Protein AF-A0A385SV59-F1 (afdb_monomer_lite)

Structure (mmCIF, N/CA/C/O backbone):
data_AF-A0A385SV59-F1
#
_entry.id   AF-A0A385SV59-F1
#
loop_
_atom_site.group_PDB
_atom_site.id
_atom_site.type_symbol
_atom_site.label_atom_id
_atom_site.label_alt_id
_atom_site.label_comp_id
_atom_site.label_asym_id
_atom_site.label_entity_id
_atom_site.label_seq_id
_atom_site.pdbx_PDB_ins_code
_atom_site.Cartn_x
_atom_site.Cartn_y
_atom_site.Cartn_z
_atom_site.occupancy
_atom_site.B_iso_or_equiv
_atom_site.auth_seq_id
_atom_site.auth_comp_id
_atom_site.auth_asym_id
_atom_site.auth_atom_id
_atom_site.pdbx_PDB_model_num
ATOM 1 N N . MET A 1 1 ? -13.234 -1.506 38.175 1.00 56.94 1 MET A N 1
ATOM 2 C CA . MET A 1 1 ? -12.061 -0.781 37.626 1.00 56.94 1 MET A CA 1
ATOM 3 C C . MET A 1 1 ? -11.343 -1.554 36.519 1.00 56.94 1 MET A C 1
ATOM 5 O O . MET A 1 1 ? -11.109 -0.961 35.477 1.00 56.94 1 MET A O 1
ATOM 9 N N . ARG A 1 2 ? -11.088 -2.864 36.674 1.00 65.81 2 ARG A N 1
ATOM 10 C CA . ARG A 1 2 ? -10.388 -3.712 35.682 1.00 65.81 2 ARG A CA 1
ATOM 11 C C . ARG A 1 2 ? -10.921 -3.612 34.239 1.00 65.81 2 ARG A C 1
ATOM 13 O O . ARG A 1 2 ? -10.137 -3.424 33.320 1.00 65.81 2 ARG A O 1
ATOM 20 N N . ASN A 1 3 ? -12.244 -3.621 34.044 1.00 66.06 3 ASN A N 1
ATOM 21 C CA . ASN A 1 3 ? -12.839 -3.542 32.700 1.00 66.06 3 ASN A CA 1
ATOM 22 C C . ASN A 1 3 ? -12.556 -2.206 31.988 1.00 66.06 3 ASN A C 1
ATOM 24 O O . ASN A 1 3 ? -12.324 -2.207 30.788 1.00 66.06 3 ASN A O 1
ATOM 28 N N . LYS A 1 4 ? -12.508 -1.076 32.711 1.00 71.75 4 LYS A N 1
ATOM 29 C CA . LYS A 1 4 ? -12.240 0.246 32.111 1.00 71.75 4 LYS A CA 1
ATOM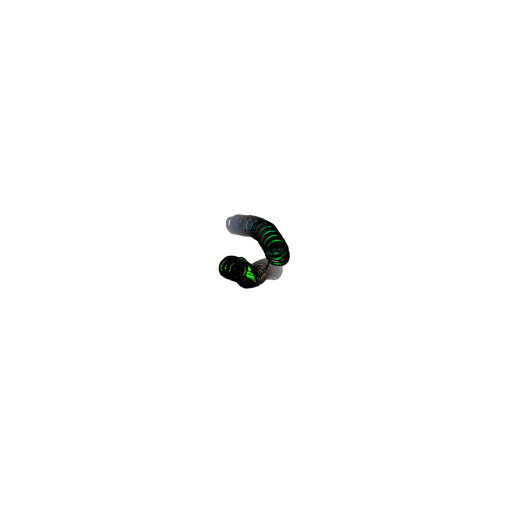 30 C C . LYS A 1 4 ? -10.810 0.352 31.561 1.00 71.75 4 LYS A C 1
ATOM 32 O O . LYS A 1 4 ? -10.609 0.961 30.519 1.00 71.75 4 LYS A O 1
ATOM 37 N N . ILE A 1 5 ? -9.847 -0.279 32.236 1.00 77.44 5 ILE A N 1
ATOM 38 C CA . ILE A 1 5 ? -8.442 -0.336 31.799 1.00 77.44 5 ILE A CA 1
ATOM 39 C C . ILE A 1 5 ? -8.318 -1.171 30.519 1.00 77.44 5 ILE A C 1
ATOM 41 O O . ILE A 1 5 ? -7.673 -0.741 29.571 1.00 77.44 5 ILE A O 1
ATOM 45 N N . ILE A 1 6 ? -9.000 -2.321 30.461 1.00 75.75 6 ILE A N 1
ATOM 46 C CA . ILE A 1 6 ? -9.011 -3.192 29.276 1.00 75.75 6 ILE A CA 1
ATOM 47 C C . ILE A 1 6 ? -9.577 -2.450 28.055 1.00 75.75 6 ILE A C 1
ATOM 49 O O . ILE A 1 6 ? -8.959 -2.472 26.995 1.00 75.75 6 ILE A O 1
ATOM 53 N N . PHE A 1 7 ? -10.694 -1.728 28.207 1.00 74.69 7 PHE A N 1
ATOM 54 C CA . PHE A 1 7 ? -11.243 -0.910 27.118 1.00 74.69 7 PHE A CA 1
ATOM 55 C C . PHE A 1 7 ? -10.273 0.187 26.658 1.00 74.69 7 PHE A C 1
ATOM 57 O O . PHE A 1 7 ? -10.107 0.380 25.457 1.00 74.69 7 PHE A O 1
ATOM 64 N N . GLY A 1 8 ? -9.599 0.870 27.589 1.00 74.88 8 GLY A N 1
ATOM 65 C CA . GLY A 1 8 ? -8.593 1.881 27.248 1.00 74.88 8 GLY A CA 1
ATOM 66 C C . GLY A 1 8 ? -7.432 1.314 26.426 1.00 74.88 8 GLY A C 1
ATOM 67 O O . GLY A 1 8 ? -7.044 1.909 25.424 1.00 74.88 8 GLY A O 1
ATOM 68 N N . ILE A 1 9 ? -6.928 0.131 26.795 1.00 81.19 9 ILE A N 1
ATOM 69 C CA . ILE A 1 9 ? -5.853 -0.554 26.059 1.00 81.19 9 ILE A CA 1
ATOM 70 C C . ILE A 1 9 ? -6.304 -0.927 24.642 1.00 81.19 9 ILE A C 1
ATOM 72 O O . ILE A 1 9 ? -5.563 -0.688 23.693 1.00 81.19 9 ILE A O 1
ATOM 76 N N . ILE A 1 10 ? -7.521 -1.458 24.480 1.00 78.81 10 ILE A N 1
ATOM 77 C CA . ILE A 1 10 ? -8.067 -1.827 23.162 1.00 78.81 10 ILE A CA 1
ATOM 78 C C . ILE A 1 10 ? -8.170 -0.600 22.250 1.00 78.81 10 ILE A C 1
ATOM 80 O O . ILE A 1 10 ? -7.778 -0.668 21.086 1.00 78.81 10 ILE A O 1
ATOM 84 N N . ILE A 1 11 ? -8.647 0.534 22.771 1.00 79.06 11 ILE A N 1
ATOM 85 C CA . ILE A 1 11 ? -8.759 1.779 21.999 1.00 79.06 11 ILE A CA 1
ATOM 86 C C . ILE A 1 11 ? -7.376 2.261 21.547 1.00 79.06 11 ILE A C 1
ATOM 88 O O . ILE A 1 11 ? -7.185 2.544 20.366 1.00 79.06 11 ILE A O 1
ATOM 92 N N . ILE A 1 12 ? -6.398 2.309 22.457 1.00 82.44 12 ILE A N 1
ATOM 93 C CA . ILE A 1 12 ? -5.035 2.757 22.133 1.00 82.44 12 ILE A CA 1
ATOM 94 C C . ILE A 1 12 ? -4.384 1.820 21.109 1.00 82.44 12 ILE A C 1
ATOM 96 O O . ILE A 1 12 ? -3.809 2.295 20.133 1.00 82.44 12 ILE A O 1
ATOM 100 N N . ALA A 1 13 ? -4.506 0.503 21.287 1.00 78.62 13 ALA A N 1
ATOM 101 C CA . ALA A 1 13 ? -3.983 -0.479 20.340 1.00 78.62 13 ALA A CA 1
ATOM 102 C C . ALA A 1 13 ? -4.611 -0.320 18.946 1.00 78.62 13 ALA A C 1
ATOM 104 O O . ALA A 1 13 ? -3.906 -0.383 17.941 1.00 78.62 13 ALA A O 1
ATOM 105 N N . THR A 1 14 ? -5.917 -0.044 18.887 1.00 78.81 14 THR A N 1
ATOM 106 C CA . THR A 1 14 ? -6.641 0.185 17.629 1.00 78.81 14 THR A CA 1
ATOM 107 C C . THR A 1 14 ? -6.166 1.459 16.930 1.00 78.81 14 THR A C 1
ATOM 109 O O . THR A 1 14 ? -5.905 1.433 15.731 1.00 78.81 14 THR A O 1
ATOM 112 N N . LEU A 1 15 ? -5.982 2.557 17.673 1.00 81.31 15 LEU A N 1
ATOM 113 C CA . LEU A 1 15 ? -5.444 3.811 17.134 1.00 81.31 15 LEU A CA 1
ATOM 114 C C . LEU A 1 15 ? -4.009 3.645 16.621 1.00 81.31 15 LEU A C 1
ATOM 116 O O . LEU A 1 15 ? -3.685 4.124 15.537 1.00 81.31 15 LEU A O 1
ATOM 120 N N . LEU A 1 16 ? -3.155 2.940 17.368 1.00 82.62 16 LEU A N 1
ATOM 121 C CA . LEU A 1 16 ? -1.782 2.656 16.944 1.00 82.62 16 LEU A CA 1
ATOM 122 C C . LEU A 1 16 ? -1.745 1.822 15.661 1.00 82.62 16 LEU A C 1
ATOM 124 O O . LEU A 1 16 ? -0.969 2.132 14.759 1.00 82.62 16 LEU A O 1
ATOM 128 N N . LEU A 1 17 ? -2.588 0.791 15.558 1.00 80.62 17 LEU A N 1
ATOM 129 C CA . LEU A 1 17 ? -2.702 -0.019 14.345 1.00 80.62 17 LEU A CA 1
ATOM 130 C C . LEU A 1 17 ? -3.217 0.804 13.157 1.00 80.62 17 LEU A C 1
ATOM 132 O O . LEU A 1 17 ? -2.643 0.710 12.076 1.00 80.62 17 LEU A O 1
ATOM 136 N N . TYR A 1 18 ? -4.226 1.654 13.364 1.00 81.62 18 TYR A N 1
ATOM 137 C CA . TYR A 1 18 ? -4.742 2.548 12.326 1.00 81.62 18 TYR A CA 1
ATOM 138 C C . TYR A 1 18 ? -3.645 3.466 11.770 1.00 81.62 18 TYR A C 1
ATOM 140 O O . TYR A 1 18 ? -3.417 3.505 10.565 1.00 81.62 18 TYR A O 1
ATOM 148 N N . VAL A 1 19 ? -2.888 4.131 12.651 1.00 83.25 19 VAL A N 1
ATOM 149 C CA . VAL A 1 19 ? -1.766 4.998 12.252 1.00 83.25 19 VAL A CA 1
ATOM 150 C C . VAL A 1 19 ? -0.700 4.220 11.476 1.00 83.25 19 VAL A C 1
ATOM 152 O O . VAL A 1 19 ? -0.149 4.726 10.500 1.00 83.25 19 VAL A O 1
ATOM 155 N N . ARG A 1 20 ? -0.402 2.980 11.879 1.00 81.75 20 ARG A N 1
ATOM 156 C CA . ARG A 1 20 ? 0.567 2.131 11.170 1.00 81.75 20 ARG A CA 1
ATOM 157 C C . ARG A 1 20 ? 0.100 1.750 9.771 1.00 81.75 20 ARG A C 1
ATOM 159 O O . ARG A 1 20 ? 0.926 1.700 8.866 1.00 81.75 20 ARG A O 1
ATOM 166 N N . ILE A 1 21 ? -1.192 1.505 9.594 1.00 82.81 21 ILE A N 1
ATOM 167 C CA . ILE A 1 21 ? -1.773 1.183 8.291 1.00 82.81 21 ILE A CA 1
ATOM 168 C C . ILE A 1 21 ? -1.763 2.409 7.380 1.00 82.81 21 ILE A C 1
ATOM 170 O O . ILE A 1 21 ? -1.335 2.293 6.239 1.00 82.81 21 ILE A O 1
ATOM 174 N N . GLU A 1 22 ? -2.124 3.586 7.889 1.00 82.44 22 GLU A N 1
ATOM 175 C CA . GLU A 1 22 ? -2.005 4.848 7.145 1.00 82.44 22 GLU A CA 1
ATOM 176 C C . GLU A 1 22 ? -0.560 5.097 6.679 1.00 82.44 22 GLU A C 1
ATOM 178 O O . GLU A 1 22 ? -0.321 5.401 5.511 1.00 82.44 22 GLU A O 1
ATOM 183 N N . MET A 1 23 ? 0.430 4.878 7.556 1.00 84.56 23 MET A N 1
ATOM 184 C CA . MET A 1 23 ? 1.845 4.963 7.170 1.00 84.56 23 MET A CA 1
ATOM 185 C C . MET A 1 23 ? 2.216 3.951 6.080 1.00 84.56 23 MET A C 1
ATOM 187 O O . MET A 1 23 ? 2.941 4.302 5.152 1.00 84.56 23 MET A O 1
ATOM 191 N N . LEU A 1 24 ? 1.729 2.711 6.176 1.00 83.00 24 LEU A N 1
ATOM 192 C CA . LEU A 1 24 ? 1.990 1.669 5.182 1.00 83.00 24 LEU A CA 1
ATOM 193 C C . LEU A 1 24 ? 1.385 2.031 3.817 1.00 83.00 24 LEU A C 1
ATOM 195 O O . LEU A 1 24 ? 2.053 1.893 2.795 1.00 83.00 24 LEU A O 1
ATOM 199 N N . VAL A 1 25 ? 0.152 2.544 3.799 1.00 83.81 25 VAL A N 1
ATOM 200 C CA . VAL A 1 25 ? -0.528 3.005 2.580 1.00 83.81 25 VAL A CA 1
ATOM 201 C C . VAL A 1 25 ? 0.214 4.190 1.961 1.00 83.81 25 VAL A C 1
ATOM 203 O O . VAL A 1 25 ? 0.427 4.213 0.747 1.00 83.81 25 VAL A O 1
ATOM 206 N N . ALA A 1 26 ? 0.674 5.144 2.772 1.00 84.31 26 ALA A N 1
ATOM 207 C CA . ALA A 1 26 ? 1.455 6.282 2.293 1.00 84.31 26 ALA A CA 1
ATOM 208 C C . ALA A 1 26 ? 2.804 5.846 1.691 1.00 84.31 26 ALA A C 1
ATOM 210 O O . ALA A 1 26 ? 3.174 6.295 0.604 1.00 84.31 26 ALA A O 1
ATOM 211 N N . GLN A 1 27 ? 3.519 4.933 2.359 1.00 84.31 27 GLN A N 1
ATOM 212 C CA . GLN A 1 27 ? 4.767 4.354 1.850 1.00 84.31 27 GLN A CA 1
ATOM 213 C C . GLN A 1 27 ? 4.547 3.606 0.535 1.00 84.31 27 GLN A C 1
ATOM 215 O O . GLN A 1 27 ? 5.305 3.799 -0.414 1.00 84.31 27 GLN A O 1
ATOM 220 N N . TYR A 1 28 ? 3.490 2.796 0.461 1.00 85.38 28 TYR A N 1
ATOM 221 C CA . TYR A 1 28 ? 3.127 2.082 -0.754 1.00 85.38 28 TYR A CA 1
ATOM 222 C C . TYR A 1 28 ? 2.805 3.037 -1.906 1.00 85.38 28 TYR A C 1
ATOM 224 O O . TYR A 1 28 ? 3.305 2.861 -3.013 1.00 85.38 28 TYR A O 1
ATOM 232 N N . THR A 1 29 ? 2.012 4.075 -1.636 1.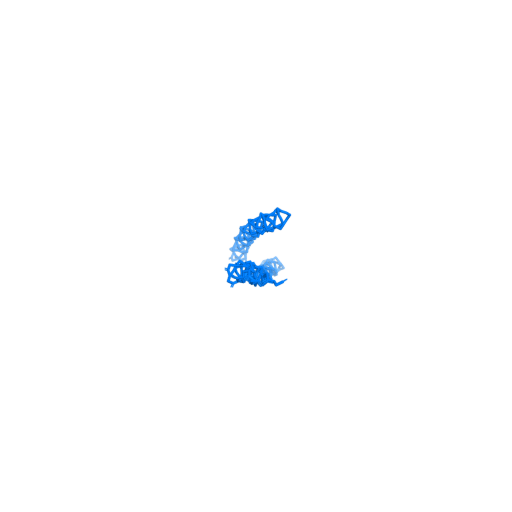00 85.12 29 THR A N 1
ATOM 233 C CA . THR A 1 29 ? 1.643 5.082 -2.637 1.00 85.12 29 THR A CA 1
ATOM 234 C C . THR A 1 29 ? 2.893 5.750 -3.204 1.00 85.12 29 THR A C 1
ATOM 236 O O . THR A 1 29 ? 3.066 5.764 -4.420 1.00 85.12 29 THR A O 1
ATOM 239 N N . SER A 1 30 ? 3.809 6.190 -2.335 1.00 87.50 30 SER A N 1
ATOM 240 C CA . SER A 1 30 ? 5.092 6.781 -2.733 1.00 87.50 30 SER A CA 1
ATOM 241 C C . SER A 1 30 ? 5.943 5.826 -3.584 1.00 87.50 30 SER A C 1
ATOM 243 O O . SER A 1 30 ? 6.398 6.182 -4.673 1.00 87.50 30 SER A O 1
ATOM 245 N N . LEU A 1 31 ? 6.092 4.570 -3.153 1.00 85.50 31 LEU A N 1
ATOM 246 C CA . LEU A 1 31 ? 6.839 3.568 -3.914 1.00 85.50 31 LEU A CA 1
ATOM 247 C C . LEU A 1 31 ? 6.199 3.305 -5.285 1.00 85.50 31 LEU A C 1
ATOM 249 O O . LEU A 1 31 ? 6.901 3.228 -6.291 1.00 85.50 31 LEU A O 1
ATOM 253 N N . SER A 1 32 ? 4.869 3.208 -5.341 1.00 85.94 32 SER A N 1
ATOM 254 C CA . SER A 1 32 ? 4.136 2.985 -6.588 1.00 85.94 32 SER A CA 1
ATOM 255 C C . SER A 1 32 ? 4.312 4.140 -7.574 1.00 85.94 32 SER A C 1
ATOM 257 O O . SER A 1 32 ? 4.459 3.890 -8.768 1.00 85.94 32 SER A O 1
ATOM 259 N N . THR A 1 33 ? 4.367 5.387 -7.088 1.00 88.25 33 THR A N 1
ATOM 260 C CA . THR A 1 33 ? 4.660 6.553 -7.932 1.00 88.25 33 THR A CA 1
ATOM 261 C C . THR A 1 33 ? 6.078 6.495 -8.480 1.00 88.25 33 THR A C 1
ATOM 263 O O . THR A 1 33 ? 6.251 6.599 -9.685 1.00 88.25 33 THR A O 1
ATOM 266 N N . THR A 1 34 ? 7.077 6.178 -7.650 1.00 88.06 34 THR A N 1
ATOM 267 C CA . THR A 1 34 ? 8.465 6.030 -8.114 1.00 88.06 34 THR A CA 1
ATOM 268 C C . THR A 1 34 ? 8.618 4.921 -9.157 1.00 88.06 34 THR A C 1
ATOM 270 O O . THR A 1 34 ? 9.361 5.075 -10.124 1.00 88.06 34 THR A O 1
ATOM 273 N N . ILE A 1 35 ? 7.928 3.789 -8.988 1.00 86.75 35 ILE A N 1
ATOM 274 C CA . ILE A 1 35 ? 7.961 2.708 -9.980 1.00 86.75 35 ILE A CA 1
ATOM 275 C C . ILE A 1 35 ? 7.310 3.168 -11.291 1.00 86.75 35 ILE A C 1
ATOM 277 O O . ILE A 1 35 ? 7.874 2.906 -12.350 1.00 86.75 35 ILE A O 1
ATOM 281 N N . ARG A 1 36 ? 6.175 3.880 -11.243 1.00 88.56 36 ARG A N 1
ATOM 282 C CA . ARG A 1 36 ? 5.538 4.448 -12.445 1.00 88.56 36 ARG A CA 1
ATOM 283 C C . ARG A 1 36 ? 6.449 5.432 -13.169 1.00 88.56 36 ARG A C 1
ATOM 285 O O . ARG A 1 36 ? 6.645 5.271 -14.366 1.00 88.56 36 ARG A O 1
ATOM 292 N N . ASP A 1 37 ? 7.074 6.352 -12.442 1.00 89.88 37 ASP A N 1
ATOM 293 C CA . ASP A 1 37 ? 8.007 7.319 -13.027 1.00 89.88 37 ASP A CA 1
ATOM 294 C C . ASP A 1 37 ? 9.167 6.602 -13.741 1.00 89.88 37 ASP A C 1
ATOM 296 O O . ASP A 1 37 ? 9.527 6.945 -14.865 1.00 89.88 37 ASP A O 1
ATOM 300 N N . ASN A 1 38 ? 9.715 5.539 -13.141 1.00 85.50 38 ASN A N 1
ATOM 301 C CA . ASN A 1 38 ? 10.763 4.733 -13.773 1.00 85.50 38 ASN A CA 1
ATOM 302 C C . ASN A 1 38 ? 10.279 3.984 -15.026 1.00 85.50 38 ASN A C 1
ATOM 304 O O . ASN A 1 38 ? 11.042 3.845 -15.983 1.00 85.50 38 ASN A O 1
ATOM 308 N N . ILE A 1 39 ? 9.035 3.497 -15.035 1.00 87.69 39 ILE A N 1
ATOM 309 C CA . ILE A 1 39 ? 8.427 2.872 -16.218 1.00 87.69 39 ILE A CA 1
ATOM 310 C C . ILE A 1 39 ? 8.303 3.901 -17.344 1.00 87.69 39 ILE A C 1
ATOM 312 O O . ILE A 1 39 ? 8.644 3.594 -18.487 1.00 87.69 39 ILE A O 1
ATOM 316 N N . ASP A 1 40 ? 7.860 5.115 -17.028 1.00 88.50 40 ASP A N 1
ATOM 317 C CA . ASP A 1 40 ? 7.695 6.184 -18.010 1.00 88.50 40 ASP A CA 1
ATOM 318 C C . ASP A 1 40 ? 9.047 6.630 -18.581 1.00 88.50 40 ASP A C 1
ATOM 320 O O . ASP A 1 40 ? 9.195 6.714 -19.801 1.00 88.50 40 ASP A O 1
ATOM 324 N N . ILE A 1 41 ? 10.079 6.767 -17.739 1.00 87.56 41 ILE A N 1
ATOM 325 C CA . ILE A 1 41 ? 11.463 6.994 -18.192 1.00 87.56 41 ILE A CA 1
ATOM 326 C C . ILE A 1 41 ? 11.927 5.850 -19.107 1.00 87.56 41 ILE A C 1
ATOM 328 O O . ILE A 1 41 ? 12.504 6.092 -20.169 1.00 87.56 41 ILE A O 1
ATOM 332 N N . GLY A 1 42 ? 11.658 4.596 -18.733 1.00 83.50 42 GLY A N 1
ATOM 333 C CA . GLY A 1 42 ? 11.978 3.425 -19.552 1.00 83.50 42 GLY A CA 1
ATOM 334 C C . GLY A 1 42 ? 11.298 3.462 -20.924 1.00 83.50 42 GLY A C 1
ATOM 335 O O . GLY A 1 42 ? 11.942 3.196 -21.939 1.00 83.50 42 GLY A O 1
ATOM 336 N N . ARG A 1 43 ? 10.023 3.862 -20.978 1.00 84.69 43 ARG A N 1
ATOM 337 C CA . ARG A 1 43 ? 9.261 4.049 -22.224 1.00 84.69 43 ARG A CA 1
ATOM 338 C C . ARG A 1 43 ? 9.818 5.178 -23.082 1.00 84.69 43 ARG A C 1
ATOM 340 O O . ARG A 1 43 ? 9.943 5.013 -24.294 1.00 84.69 43 ARG A O 1
ATOM 347 N N . GLU A 1 44 ? 10.191 6.303 -22.480 1.00 87.31 44 GLU A N 1
ATOM 348 C CA . GLU A 1 44 ? 10.849 7.392 -23.203 1.00 87.31 44 GLU A CA 1
ATOM 349 C C . GLU A 1 44 ? 12.183 6.957 -23.814 1.00 87.31 44 GLU A C 1
ATOM 351 O O . GLU A 1 44 ? 12.493 7.337 -24.944 1.00 87.31 44 GLU A O 1
ATOM 356 N N . LEU A 1 45 ? 12.964 6.146 -23.095 1.00 82.06 45 LEU A N 1
ATOM 357 C CA . LEU A 1 45 ? 14.217 5.587 -23.599 1.00 82.06 45 LEU A CA 1
ATOM 358 C C . LEU A 1 45 ? 13.973 4.609 -24.753 1.00 82.06 45 LEU A C 1
ATOM 360 O O . LEU A 1 45 ? 14.639 4.728 -25.778 1.00 82.06 45 LEU A O 1
ATOM 364 N N . ILE A 1 46 ? 12.985 3.712 -24.641 1.00 82.25 46 ILE A N 1
ATOM 365 C CA . ILE A 1 46 ? 12.583 2.811 -25.737 1.00 82.25 46 ILE A CA 1
ATOM 366 C C . ILE A 1 46 ? 12.245 3.607 -27.003 1.00 82.25 46 ILE A C 1
ATOM 368 O O . ILE A 1 46 ? 12.661 3.229 -28.093 1.00 82.25 46 ILE A O 1
ATOM 372 N N . ASN A 1 47 ? 11.526 4.724 -26.867 1.00 81.81 47 ASN A N 1
ATOM 373 C CA . ASN A 1 47 ? 11.131 5.552 -28.008 1.00 81.81 47 ASN A CA 1
ATOM 374 C C . ASN A 1 47 ? 12.306 6.299 -28.661 1.00 81.81 47 ASN A C 1
ATOM 376 O O . ASN A 1 47 ? 12.195 6.713 -29.814 1.00 81.81 47 ASN A O 1
ATOM 380 N N . LYS A 1 48 ? 13.416 6.496 -27.938 1.00 83.25 48 LYS A N 1
ATOM 381 C CA . LYS A 1 48 ? 14.627 7.168 -28.440 1.00 83.25 48 LYS A CA 1
ATOM 382 C C . LYS A 1 48 ? 15.649 6.197 -29.033 1.00 83.25 48 LYS A C 1
ATOM 384 O O . LYS A 1 48 ? 16.495 6.631 -29.809 1.00 83.25 48 LYS A O 1
ATOM 389 N N . VAL A 1 49 ? 15.595 4.915 -28.672 1.00 77.25 49 VAL A N 1
ATOM 390 C CA . VAL A 1 49 ? 16.490 3.883 -29.211 1.00 77.25 49 VAL A CA 1
ATOM 391 C C . VAL A 1 49 ? 15.917 3.364 -30.536 1.00 77.25 49 VAL A C 1
ATOM 393 O O . VAL A 1 49 ? 14.781 2.885 -30.552 1.00 77.25 49 VAL A O 1
ATOM 396 N N . PRO A 1 50 ? 16.671 3.406 -31.651 1.00 71.88 50 PRO A N 1
ATOM 397 C CA . PRO A 1 50 ? 16.244 2.773 -32.892 1.00 71.88 50 PRO A CA 1
ATOM 398 C C . PRO A 1 50 ? 16.039 1.273 -32.650 1.00 71.88 50 PRO A C 1
ATOM 400 O O . PRO A 1 50 ? 16.981 0.553 -32.311 1.00 71.88 50 PRO A O 1
ATOM 403 N N . LYS A 1 51 ? 14.797 0.793 -32.798 1.00 70.62 51 LYS A N 1
ATOM 404 C CA . LYS A 1 51 ? 14.429 -0.611 -32.529 1.00 70.62 51 LYS A CA 1
ATOM 405 C C . LYS A 1 51 ? 15.268 -1.608 -33.331 1.00 70.62 51 LYS A C 1
ATOM 407 O O . LYS A 1 51 ? 15.543 -2.702 -32.845 1.00 70.62 51 LYS A O 1
ATOM 412 N N . ASP A 1 52 ? 15.705 -1.193 -34.512 1.00 72.81 52 ASP A N 1
ATOM 413 C CA . ASP A 1 52 ? 16.491 -2.006 -35.436 1.00 72.81 52 ASP A CA 1
ATOM 414 C C . ASP A 1 52 ? 17.964 -2.129 -35.008 1.00 72.81 52 ASP A C 1
ATOM 416 O O . ASP A 1 52 ? 18.629 -3.098 -35.367 1.00 72.81 52 ASP A O 1
ATOM 420 N N . GLU A 1 53 ? 18.475 -1.185 -34.208 1.00 75.62 53 GLU A N 1
ATOM 421 C CA . GLU A 1 53 ? 19.867 -1.193 -33.739 1.00 75.62 53 GLU A CA 1
ATOM 422 C C . GLU A 1 53 ? 20.061 -2.059 -32.491 1.00 75.62 53 GLU A C 1
ATOM 424 O O . GLU A 1 53 ? 21.115 -2.668 -32.330 1.00 75.62 53 GLU A O 1
ATOM 429 N N . ASN A 1 54 ? 19.065 -2.124 -31.598 1.00 80.56 54 ASN A N 1
ATOM 430 C CA . ASN A 1 54 ? 19.165 -2.872 -30.339 1.00 80.56 54 ASN A CA 1
ATOM 431 C C . ASN A 1 54 ? 17.821 -3.505 -29.913 1.00 80.56 54 ASN A C 1
ATOM 433 O O . ASN A 1 54 ? 17.234 -3.102 -28.901 1.00 80.56 54 ASN A O 1
ATOM 437 N N . PRO A 1 55 ? 17.336 -4.536 -30.632 1.00 84.81 55 PRO A N 1
ATOM 438 C CA . PRO A 1 55 ? 16.051 -5.178 -30.340 1.00 84.81 55 PRO A CA 1
ATOM 439 C C . PRO A 1 55 ? 16.019 -5.865 -28.965 1.00 84.81 55 PRO A C 1
ATOM 441 O O . PRO A 1 55 ? 14.990 -5.857 -28.292 1.00 84.81 55 PRO A O 1
ATOM 444 N N . GLU A 1 56 ? 17.149 -6.414 -28.503 1.00 86.50 56 GLU A N 1
ATOM 445 C CA . GLU A 1 56 ? 17.249 -7.052 -27.183 1.00 86.50 56 GLU A CA 1
ATOM 446 C C . GLU A 1 56 ? 17.065 -6.043 -26.039 1.00 86.50 56 GLU A C 1
ATOM 448 O O . GLU A 1 56 ? 16.399 -6.339 -25.046 1.00 86.50 56 GLU A O 1
ATOM 453 N N . LEU A 1 57 ? 17.621 -4.835 -26.182 1.00 81.62 57 LEU A N 1
ATOM 454 C CA . LEU A 1 57 ? 17.492 -3.779 -25.180 1.00 81.62 57 LEU A CA 1
ATOM 455 C C . LEU A 1 57 ? 16.039 -3.313 -25.064 1.00 81.62 57 LEU A C 1
ATOM 457 O O . LEU A 1 57 ? 15.523 -3.182 -23.957 1.00 81.62 57 LEU A O 1
ATOM 461 N N . VAL A 1 58 ? 15.374 -3.112 -26.203 1.00 83.50 58 VAL A N 1
ATOM 462 C CA . VAL A 1 58 ? 13.958 -2.731 -26.259 1.00 83.50 58 VAL A CA 1
ATOM 463 C C . VAL A 1 58 ? 13.088 -3.797 -25.599 1.00 83.50 58 VAL A C 1
ATOM 465 O O . VAL A 1 58 ? 12.278 -3.464 -24.740 1.00 83.50 58 VAL A O 1
ATOM 468 N N . MET A 1 59 ? 13.311 -5.073 -25.922 1.00 86.88 59 MET A N 1
ATOM 469 C CA . MET A 1 59 ? 12.574 -6.186 -25.321 1.00 86.88 59 MET A CA 1
ATOM 470 C C . MET A 1 59 ? 12.757 -6.238 -23.797 1.00 86.88 59 MET A C 1
ATOM 472 O O . MET A 1 59 ? 11.778 -6.337 -23.063 1.00 86.88 59 MET A O 1
ATOM 476 N N . ARG A 1 60 ? 13.992 -6.090 -23.295 1.00 85.88 60 ARG A N 1
ATOM 477 C CA . ARG A 1 60 ? 14.258 -6.072 -21.844 1.00 85.88 60 ARG A CA 1
ATOM 478 C C . ARG A 1 60 ? 13.609 -4.886 -21.134 1.00 85.88 60 ARG A C 1
ATOM 480 O O . ARG A 1 60 ? 13.134 -5.041 -20.011 1.00 85.88 60 ARG A O 1
ATOM 487 N N . LEU A 1 61 ? 13.599 -3.709 -21.756 1.00 82.88 61 LEU A N 1
ATOM 488 C CA . LEU A 1 61 ? 12.946 -2.524 -21.198 1.00 82.88 61 LEU A CA 1
ATOM 489 C C . LEU A 1 61 ? 11.415 -2.671 -21.196 1.00 82.88 61 LEU A C 1
ATOM 491 O O . LEU A 1 61 ? 10.772 -2.276 -20.225 1.00 82.88 61 LEU A O 1
ATOM 495 N N . GLU A 1 62 ? 10.831 -3.278 -22.234 1.00 85.69 62 GLU A N 1
ATOM 496 C CA . GLU A 1 62 ? 9.398 -3.599 -22.287 1.00 85.69 62 GLU A CA 1
ATOM 497 C C . GLU A 1 62 ? 9.007 -4.635 -21.215 1.00 85.69 62 GLU A C 1
ATOM 499 O O . GLU A 1 62 ? 7.985 -4.468 -20.543 1.00 85.69 62 GLU A O 1
ATOM 504 N N . ASP A 1 63 ? 9.839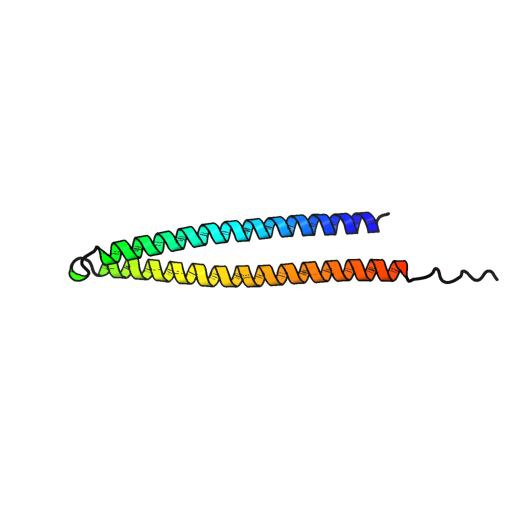 -5.655 -20.990 1.00 89.44 63 ASP A N 1
ATOM 505 C CA . ASP A 1 63 ? 9.639 -6.646 -19.926 1.00 89.44 63 ASP A CA 1
ATOM 506 C C . ASP A 1 63 ? 9.740 -6.020 -18.528 1.00 89.44 63 ASP A C 1
ATOM 508 O O . ASP A 1 63 ? 8.901 -6.290 -17.665 1.00 89.44 63 ASP A O 1
ATOM 512 N N . LEU A 1 64 ? 10.720 -5.137 -18.304 1.00 85.00 64 LEU A N 1
ATOM 513 C CA . LEU A 1 64 ? 10.853 -4.377 -17.056 1.00 85.00 64 LEU A CA 1
ATOM 514 C C . LEU A 1 64 ? 9.632 -3.485 -16.805 1.00 85.00 64 LEU A C 1
ATOM 516 O O . LEU A 1 64 ? 9.113 -3.455 -15.687 1.00 85.00 64 LEU A O 1
ATOM 520 N N . ALA A 1 65 ? 9.141 -2.803 -17.844 1.00 84.56 65 ALA A N 1
ATOM 521 C CA . ALA A 1 65 ? 7.947 -1.972 -17.760 1.00 84.56 65 ALA A CA 1
ATOM 522 C C . ALA A 1 65 ? 6.710 -2.797 -17.370 1.00 84.56 65 ALA A C 1
ATOM 524 O O . ALA A 1 65 ? 6.010 -2.453 -16.415 1.00 84.56 65 ALA A O 1
ATOM 525 N N . ARG A 1 66 ? 6.476 -3.928 -18.048 1.00 87.62 66 ARG A N 1
ATOM 526 C CA . ARG A 1 66 ? 5.361 -4.838 -17.737 1.00 87.62 66 ARG A CA 1
ATOM 527 C C . ARG A 1 66 ? 5.470 -5.441 -16.340 1.00 87.62 66 ARG A C 1
ATOM 529 O O . ARG A 1 66 ? 4.473 -5.498 -15.624 1.00 87.62 66 ARG A O 1
ATOM 536 N N . GLY A 1 67 ? 6.663 -5.874 -15.933 1.00 85.62 67 GLY A N 1
ATOM 537 C CA . GLY A 1 67 ? 6.902 -6.415 -14.594 1.00 85.62 67 GLY A CA 1
ATOM 538 C C . GLY A 1 67 ? 6.590 -5.393 -13.497 1.00 85.62 67 GLY A C 1
ATOM 539 O O . GLY A 1 67 ? 5.935 -5.724 -12.506 1.00 85.62 67 GLY A O 1
ATOM 540 N N . GLY A 1 68 ? 6.979 -4.133 -13.715 1.00 83.88 68 GLY A N 1
ATOM 541 C CA . GLY A 1 68 ? 6.631 -3.011 -12.847 1.00 83.88 68 GLY A CA 1
ATOM 542 C C . GLY A 1 68 ? 5.118 -2.798 -12.734 1.00 83.88 68 GLY A C 1
ATOM 543 O O . GLY A 1 68 ? 4.591 -2.752 -11.621 1.00 83.88 68 GLY A O 1
ATOM 544 N N . GLU A 1 69 ? 4.395 -2.751 -13.855 1.00 84.62 69 GLU A N 1
ATOM 545 C CA . GLU A 1 69 ? 2.932 -2.581 -13.866 1.00 84.62 69 GLU A CA 1
ATOM 546 C C . GLU A 1 69 ? 2.197 -3.710 -13.132 1.00 84.62 69 GLU A C 1
ATOM 548 O O . GLU A 1 69 ? 1.307 -3.443 -12.317 1.00 84.62 69 GLU A O 1
ATOM 553 N N . ILE A 1 70 ? 2.598 -4.964 -13.367 1.00 84.88 70 ILE A N 1
ATOM 554 C CA . ILE A 1 70 ? 2.025 -6.133 -12.685 1.00 84.88 70 ILE A CA 1
ATOM 555 C C . ILE A 1 70 ? 2.270 -6.030 -11.178 1.00 84.88 70 ILE A C 1
ATOM 557 O O . ILE A 1 70 ? 1.345 -6.231 -10.391 1.00 84.88 70 ILE A O 1
ATOM 561 N N . SER A 1 71 ? 3.487 -5.665 -10.761 1.00 79.56 71 SER A N 1
ATOM 562 C CA . SER A 1 71 ? 3.819 -5.539 -9.339 1.00 79.56 71 SER A CA 1
ATOM 563 C C . SER A 1 71 ? 2.984 -4.466 -8.627 1.00 79.56 71 SER A C 1
ATOM 565 O O . SER A 1 71 ? 2.465 -4.727 -7.541 1.00 79.56 71 SER A O 1
ATOM 567 N N . ILE A 1 72 ? 2.767 -3.305 -9.261 1.00 82.50 72 ILE A N 1
ATOM 568 C CA . ILE A 1 72 ? 1.915 -2.229 -8.727 1.00 82.50 72 ILE A CA 1
ATOM 569 C C . ILE A 1 72 ? 0.448 -2.674 -8.667 1.00 82.50 72 ILE A C 1
ATOM 571 O O . ILE A 1 72 ? -0.259 -2.383 -7.703 1.00 82.50 72 ILE A O 1
ATOM 575 N N . SER A 1 73 ? -0.043 -3.369 -9.692 1.00 82.56 73 SER A N 1
ATOM 576 C CA . SER A 1 73 ? -1.433 -3.830 -9.717 1.00 82.56 73 SER A CA 1
ATOM 577 C C . SER A 1 73 ? -1.708 -4.839 -8.599 1.00 82.56 73 SER A C 1
ATOM 579 O O . SER A 1 73 ? -2.650 -4.664 -7.824 1.00 82.56 73 SER A O 1
ATOM 581 N N . VAL A 1 74 ? -0.847 -5.850 -8.468 1.00 82.44 74 VAL A N 1
ATOM 582 C CA . VAL A 1 74 ? -0.995 -6.923 -7.480 1.00 82.44 74 VAL A CA 1
ATOM 583 C C . VAL A 1 74 ? -0.863 -6.382 -6.056 1.00 82.44 74 VAL A C 1
ATOM 585 O O . VAL A 1 74 ? -1.722 -6.644 -5.214 1.00 82.44 74 VAL A O 1
ATOM 588 N N . ALA A 1 75 ? 0.171 -5.586 -5.778 1.00 78.44 75 ALA A N 1
ATOM 589 C CA . ALA A 1 75 ? 0.373 -5.020 -4.447 1.00 78.44 75 ALA A CA 1
ATOM 590 C C . ALA A 1 75 ? -0.745 -4.036 -4.059 1.00 78.44 75 ALA A C 1
ATOM 592 O O . ALA A 1 75 ? -1.177 -4.027 -2.906 1.00 78.44 75 ALA A O 1
ATOM 593 N N . GLY A 1 76 ? -1.271 -3.269 -5.021 1.00 77.94 76 GLY A N 1
ATOM 594 C CA . GLY A 1 76 ? -2.382 -2.343 -4.800 1.00 77.94 76 GLY A CA 1
ATOM 595 C C . GLY A 1 76 ? -3.678 -3.066 -4.440 1.00 77.94 76 GLY A C 1
ATOM 596 O O . GLY A 1 76 ? -4.381 -2.630 -3.529 1.00 77.94 76 GLY A O 1
ATOM 597 N N . GLY A 1 77 ? -3.956 -4.198 -5.096 1.00 77.88 77 GLY A N 1
ATOM 598 C CA . GLY A 1 77 ? -5.096 -5.059 -4.773 1.00 77.88 77 GLY A CA 1
ATOM 599 C C . GLY A 1 77 ? -5.043 -5.577 -3.335 1.00 77.88 77 GLY A C 1
ATOM 600 O O . GLY A 1 77 ? -5.973 -5.345 -2.564 1.00 77.88 77 GLY A O 1
ATOM 601 N N . TYR A 1 78 ? -3.923 -6.189 -2.937 1.00 79.69 78 TYR A N 1
ATOM 602 C CA . TYR A 1 78 ? -3.763 -6.727 -1.580 1.00 79.69 78 TYR A CA 1
ATOM 603 C C . TYR A 1 78 ? -3.838 -5.652 -0.490 1.00 79.69 78 TYR A C 1
ATOM 605 O O . TYR A 1 78 ? -4.461 -5.872 0.549 1.00 79.69 78 TYR A O 1
ATOM 613 N N . LEU A 1 79 ? -3.225 -4.483 -0.709 1.00 80.00 79 LEU A N 1
ATOM 614 C CA . LEU A 1 79 ? -3.297 -3.374 0.246 1.00 80.00 79 LEU A CA 1
ATOM 615 C C . LEU A 1 79 ? -4.717 -2.827 0.386 1.00 80.00 79 LEU A C 1
ATOM 617 O O . LEU A 1 79 ? -5.145 -2.553 1.506 1.00 80.00 79 LEU A O 1
ATOM 621 N N . GLY A 1 80 ? -5.447 -2.696 -0.724 1.00 77.31 80 GLY A N 1
ATOM 622 C CA . GLY A 1 80 ? -6.842 -2.267 -0.711 1.00 77.31 80 GLY A CA 1
ATOM 623 C C . GLY A 1 80 ? -7.727 -3.233 0.075 1.00 77.31 80 GLY A C 1
ATOM 624 O O . GLY A 1 80 ? -8.420 -2.816 1.003 1.00 77.31 80 GLY A O 1
ATOM 625 N N . GLU A 1 81 ? -7.663 -4.530 -0.236 1.00 78.75 81 GLU A N 1
ATOM 626 C CA . GLU A 1 81 ? -8.433 -5.561 0.473 1.00 78.75 81 GLU A CA 1
ATOM 627 C C . GLU A 1 81 ? -8.110 -5.597 1.972 1.00 78.75 81 GLU A C 1
ATOM 629 O O . GLU A 1 81 ? -9.018 -5.616 2.808 1.00 78.75 81 GLU A O 1
ATOM 634 N N . PHE A 1 82 ? -6.823 -5.533 2.326 1.00 80.19 82 PHE A N 1
ATOM 635 C CA . PHE A 1 82 ? -6.385 -5.498 3.718 1.00 80.19 82 PHE A CA 1
ATOM 636 C C . PHE A 1 82 ? -6.896 -4.253 4.457 1.00 80.19 82 PHE A C 1
ATOM 638 O O . PHE A 1 82 ? -7.366 -4.357 5.592 1.00 80.19 82 PHE A O 1
ATOM 645 N N . TYR A 1 83 ? -6.851 -3.083 3.813 1.00 79.62 83 TYR A N 1
ATOM 646 C CA . TYR A 1 83 ? -7.342 -1.826 4.378 1.00 79.62 83 TYR A CA 1
ATOM 647 C C . TYR A 1 83 ? -8.846 -1.888 4.682 1.00 79.62 83 TYR A C 1
ATOM 649 O O . TYR A 1 83 ? -9.268 -1.587 5.802 1.00 79.62 83 TYR A O 1
ATOM 657 N N . TYR A 1 84 ? -9.658 -2.354 3.728 1.00 79.56 84 TYR A N 1
ATOM 658 C CA . TYR A 1 84 ? -11.103 -2.512 3.923 1.00 79.56 84 TYR A CA 1
ATOM 659 C C . TYR A 1 84 ? -11.445 -3.546 4.997 1.00 79.56 84 TYR A C 1
ATOM 661 O O . TYR A 1 84 ? -12.330 -3.306 5.829 1.00 79.56 84 TYR A O 1
ATOM 669 N N . PHE A 1 85 ? -10.734 -4.676 5.021 1.00 82.44 85 PHE A N 1
ATOM 670 C CA . PHE A 1 85 ? -10.880 -5.679 6.072 1.00 82.44 85 PHE A CA 1
ATOM 671 C C . PHE A 1 85 ? -10.601 -5.077 7.454 1.00 82.44 85 PHE A C 1
ATOM 673 O O . PHE A 1 85 ? -11.393 -5.253 8.384 1.00 82.44 85 PHE A O 1
ATOM 680 N N . PHE A 1 86 ? -9.518 -4.309 7.584 1.00 80.31 86 PHE A N 1
ATOM 681 C CA . PHE A 1 86 ? -9.134 -3.696 8.849 1.00 80.31 86 PHE A CA 1
ATOM 682 C C . PHE A 1 86 ? -10.142 -2.643 9.328 1.00 80.31 86 PHE A C 1
ATOM 684 O O . PHE A 1 86 ? -10.552 -2.673 10.489 1.00 80.31 86 PHE A O 1
ATOM 691 N N . ILE A 1 87 ? -10.609 -1.756 8.441 1.00 81.69 87 ILE A N 1
ATOM 692 C CA . ILE A 1 87 ? -11.667 -0.785 8.773 1.00 81.69 87 ILE A CA 1
ATOM 693 C C . ILE A 1 87 ? -12.924 -1.504 9.265 1.00 81.69 87 ILE A C 1
ATOM 695 O O . ILE A 1 87 ? -13.508 -1.112 10.277 1.00 81.69 87 ILE A O 1
ATOM 699 N N . THR A 1 88 ? -13.320 -2.577 8.580 1.00 81.25 88 THR A N 1
ATOM 700 C CA . THR A 1 88 ? -14.494 -3.374 8.953 1.00 81.25 88 THR A CA 1
ATOM 701 C C . THR A 1 88 ? -14.318 -3.995 10.339 1.00 81.25 88 THR A C 1
ATOM 703 O O . THR A 1 88 ? -15.223 -3.924 11.171 1.00 81.25 88 THR A O 1
ATOM 706 N N . LEU A 1 89 ? -13.133 -4.536 10.637 1.00 81.56 89 LEU A N 1
ATOM 707 C CA . LEU A 1 89 ? -12.796 -5.067 11.957 1.00 81.56 89 LEU A CA 1
ATOM 708 C C . LEU A 1 89 ? -12.899 -3.983 13.046 1.00 81.56 89 LEU A C 1
ATOM 710 O O . LEU A 1 89 ? -13.535 -4.205 14.078 1.00 81.56 89 LEU A O 1
ATOM 714 N N . CYS A 1 90 ? -12.333 -2.795 12.810 1.00 79.44 90 CYS A N 1
ATOM 715 C CA . CYS A 1 90 ? -12.427 -1.665 13.736 1.00 79.44 90 CYS A CA 1
ATOM 716 C C . CYS A 1 90 ? -13.876 -1.219 13.971 1.00 79.44 90 CYS A C 1
ATOM 718 O O . CYS A 1 90 ? -14.262 -0.970 15.116 1.00 79.44 90 CYS A O 1
ATOM 720 N N . ALA A 1 91 ? -14.691 -1.158 12.915 1.00 80.25 91 ALA A N 1
ATOM 721 C CA . ALA A 1 91 ? -16.107 -0.822 1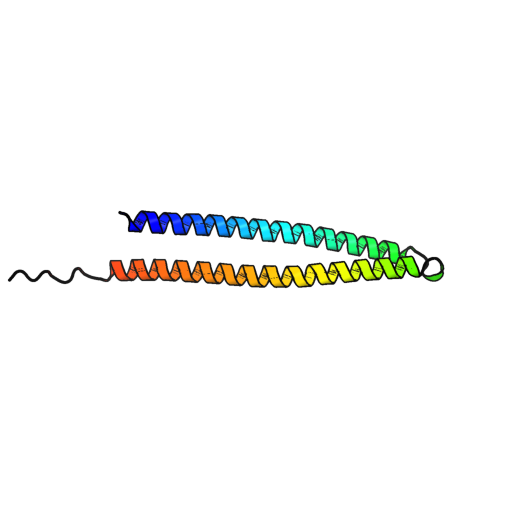3.013 1.00 80.25 91 ALA A CA 1
ATOM 722 C C . ALA A 1 91 ? -16.872 -1.851 13.862 1.00 80.25 91 ALA A C 1
ATOM 724 O O . ALA A 1 91 ? -17.620 -1.468 14.763 1.00 80.25 91 ALA A O 1
ATOM 725 N N . CYS A 1 92 ? -16.628 -3.150 13.657 1.00 83.00 92 CYS A N 1
ATOM 726 C CA . CYS A 1 92 ? -17.208 -4.219 14.475 1.00 83.00 92 CYS A CA 1
ATOM 727 C C . CYS A 1 92 ? -16.830 -4.084 15.958 1.00 83.00 92 CYS A C 1
ATOM 729 O O . CYS A 1 92 ? -17.694 -4.202 16.829 1.00 83.00 92 CYS A O 1
ATOM 731 N N . VAL A 1 93 ? -15.561 -3.787 16.262 1.00 81.06 93 VAL A N 1
ATOM 732 C CA . VAL A 1 93 ? -15.100 -3.566 17.643 1.00 81.06 93 VAL A CA 1
ATOM 733 C C . VAL A 1 93 ? -15.804 -2.361 18.271 1.00 81.06 93 VAL A C 1
ATOM 735 O O . VAL A 1 93 ? -16.296 -2.461 19.395 1.00 81.06 93 VAL A O 1
ATOM 738 N N . LEU A 1 94 ? -15.921 -1.241 17.552 1.00 79.94 94 LEU A N 1
ATOM 739 C CA . LEU A 1 94 ? -16.649 -0.059 18.025 1.00 79.94 94 LEU A CA 1
ATOM 740 C C . LEU A 1 94 ? -18.126 -0.360 18.298 1.00 79.94 94 LEU A C 1
ATOM 742 O O . LEU A 1 94 ? -18.639 0.021 19.351 1.00 79.94 94 LEU A O 1
ATOM 746 N N . ILE A 1 95 ? -18.794 -1.090 17.403 1.00 82.12 95 ILE A N 1
ATOM 747 C CA . ILE A 1 95 ? -20.189 -1.510 17.587 1.00 82.12 95 ILE A CA 1
ATOM 748 C C . ILE A 1 95 ? -20.328 -2.375 18.845 1.00 82.12 95 ILE A C 1
ATOM 750 O O . ILE A 1 95 ? -21.223 -2.127 19.651 1.00 82.12 95 ILE A O 1
ATOM 754 N N . LEU A 1 96 ? -19.428 -3.339 19.068 1.00 80.56 96 LEU A N 1
ATOM 755 C CA . LEU A 1 96 ? -19.434 -4.177 20.273 1.00 80.56 96 LEU A CA 1
ATOM 756 C C . LEU A 1 96 ? -19.227 -3.356 21.553 1.00 80.56 96 LEU A C 1
ATOM 758 O O . LEU A 1 96 ? -19.908 -3.599 22.554 1.00 80.56 96 LEU A O 1
ATOM 762 N N . ILE A 1 97 ? -18.331 -2.364 21.532 1.00 79.00 97 ILE A N 1
ATOM 763 C CA . ILE A 1 97 ? -18.130 -1.438 22.655 1.00 79.00 97 ILE A CA 1
ATOM 764 C C . ILE A 1 97 ? -19.428 -0.672 22.939 1.00 79.00 97 ILE A C 1
ATOM 766 O O . ILE A 1 97 ? -19.895 -0.661 24.080 1.00 79.00 97 ILE A O 1
ATOM 770 N N . VAL A 1 98 ? -20.042 -0.076 21.913 1.00 81.12 98 VAL A N 1
ATOM 771 C CA . VAL A 1 98 ? -21.292 0.689 22.045 1.00 81.12 98 VAL A CA 1
ATOM 772 C C . VAL A 1 98 ? -22.426 -0.197 22.560 1.00 81.12 98 VAL A C 1
ATOM 774 O O . VAL A 1 98 ? -23.084 0.166 23.533 1.00 81.12 98 VAL A O 1
ATOM 777 N N . MET A 1 99 ? -22.613 -1.387 21.985 1.00 78.56 99 MET A N 1
ATOM 778 C CA . MET A 1 99 ? -23.602 -2.375 22.434 1.00 78.56 99 MET A CA 1
ATOM 779 C C . MET A 1 99 ? -23.398 -2.749 23.904 1.00 78.56 99 MET A C 1
ATOM 781 O O . MET A 1 99 ? -24.358 -2.786 24.670 1.00 78.56 99 MET A O 1
ATOM 785 N N . THR A 1 100 ? -22.149 -2.964 24.324 1.00 79.94 100 THR A N 1
ATOM 786 C CA . THR A 1 100 ? -21.810 -3.283 25.717 1.00 79.94 100 THR A CA 1
ATOM 787 C C . THR A 1 100 ? -22.179 -2.127 26.647 1.00 79.94 100 THR A C 1
ATOM 789 O O . THR A 1 100 ? -22.823 -2.338 27.675 1.00 79.94 100 THR A O 1
ATOM 792 N N . VAL A 1 101 ? -21.830 -0.890 26.280 1.00 78.50 101 VAL A N 1
ATOM 793 C CA . VAL A 1 101 ? -22.169 0.312 27.059 1.00 78.50 101 VAL A CA 1
ATOM 794 C C . VAL A 1 101 ? -23.683 0.490 27.170 1.00 78.50 101 VAL A C 1
ATOM 796 O O . VAL A 1 101 ? -24.182 0.746 28.267 1.00 78.50 101 VAL A O 1
ATOM 799 N N . LEU A 1 102 ? -24.424 0.315 26.072 1.00 78.12 102 LEU A N 1
ATOM 800 C CA . LEU A 1 102 ? -25.886 0.382 26.070 1.00 78.12 102 LEU A CA 1
ATOM 801 C C . LEU A 1 102 ? -26.483 -0.715 26.958 1.00 78.12 102 LEU A C 1
ATOM 803 O O . LEU A 1 102 ? -27.308 -0.415 27.818 1.00 78.12 102 LEU A O 1
ATOM 807 N N . PHE A 1 103 ? -26.021 -1.960 26.834 1.00 78.88 103 PHE A N 1
ATOM 808 C CA . PHE A 1 103 ? -26.488 -3.070 27.664 1.00 78.88 103 PHE A CA 1
ATOM 809 C C . PHE A 1 103 ? -26.294 -2.788 29.160 1.00 78.88 103 PHE A C 1
ATOM 811 O O . PHE A 1 103 ? -27.231 -2.937 29.940 1.00 78.88 103 PHE A O 1
ATOM 818 N N . PHE A 1 104 ? -25.119 -2.303 29.576 1.00 72.12 104 PHE A N 1
ATOM 819 C CA . PHE A 1 104 ? -24.874 -1.941 30.977 1.00 72.12 104 PHE A CA 1
ATOM 820 C C . PHE A 1 104 ? -25.652 -0.701 31.438 1.00 72.12 104 PHE A C 1
ATOM 822 O O . PHE A 1 104 ? -25.986 -0.611 32.616 1.00 72.12 104 PHE A O 1
ATOM 829 N N . ARG A 1 105 ? -25.963 0.241 30.540 1.00 70.69 105 ARG A N 1
ATOM 830 C CA . ARG A 1 105 ? -26.776 1.425 30.858 1.00 70.69 105 ARG A CA 1
ATOM 831 C C . ARG A 1 105 ? -28.260 1.088 31.023 1.00 70.69 105 ARG A C 1
ATOM 833 O O . ARG A 1 105 ? -28.925 1.710 31.846 1.00 70.69 105 ARG A O 1
ATOM 840 N N . PHE A 1 106 ? -28.776 0.126 30.258 1.00 64.31 106 PHE A N 1
ATOM 841 C CA . PHE A 1 106 ? -30.195 -0.249 30.265 1.00 64.31 106 PHE A CA 1
ATOM 842 C C . PHE A 1 106 ? -30.525 -1.457 31.148 1.00 64.31 106 PHE A C 1
ATOM 844 O O . PHE A 1 106 ? -31.695 -1.673 31.471 1.00 64.31 106 PHE A O 1
ATOM 851 N N . ARG A 1 107 ? -29.526 -2.217 31.613 1.00 53.78 107 ARG A N 1
ATOM 852 C CA . ARG A 1 107 ? -29.716 -3.230 32.655 1.00 53.78 107 ARG A CA 1
ATOM 853 C C . ARG A 1 107 ? -29.957 -2.522 33.993 1.00 53.78 107 ARG A C 1
ATOM 855 O O . ARG A 1 107 ? -29.020 -2.225 34.728 1.00 53.78 107 ARG A O 1
ATOM 862 N N . LYS A 1 108 ? -31.227 -2.222 34.297 1.00 49.78 108 LYS A N 1
ATOM 863 C CA . LYS A 1 108 ? -31.658 -1.794 35.638 1.00 49.78 108 LYS A CA 1
ATOM 864 C C . LYS A 1 108 ? -31.110 -2.787 36.676 1.00 49.78 108 LYS A C 1
ATOM 866 O O . LYS A 1 108 ? -31.115 -3.988 36.390 1.00 49.78 108 LYS A O 1
ATOM 871 N N . PRO A 1 109 ? -30.666 -2.338 37.866 1.00 51.97 109 PRO A N 1
ATOM 872 C CA . PRO A 1 109 ? -30.460 -3.256 38.974 1.00 51.97 109 PRO A CA 1
ATOM 873 C C . PRO A 1 109 ? -31.802 -3.947 39.218 1.00 51.97 109 PRO A C 1
ATOM 875 O O . PRO A 1 109 ? -32.772 -3.300 39.604 1.00 51.97 109 PRO A O 1
ATOM 878 N N . THR A 1 110 ? -31.883 -5.238 38.901 1.00 51.84 110 THR A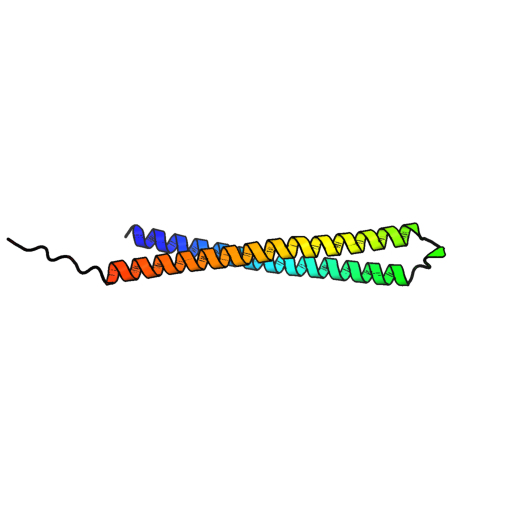 N 1
ATOM 879 C CA . THR A 1 110 ? -32.974 -6.097 39.355 1.00 51.84 110 THR A CA 1
ATOM 880 C C . THR A 1 110 ? -33.091 -5.886 40.852 1.00 51.84 110 THR A C 1
ATOM 882 O O . THR A 1 110 ? -32.130 -6.122 41.585 1.00 51.84 110 THR A O 1
ATOM 885 N N . GLU A 1 111 ? -34.236 -5.345 41.254 1.00 49.44 111 GLU A N 1
ATOM 886 C CA . GLU A 1 111 ? -34.631 -5.085 42.626 1.00 49.44 111 GLU A CA 1
ATOM 887 C C . GLU A 1 111 ? -34.198 -6.259 43.504 1.00 49.44 111 GLU A C 1
ATOM 889 O O . GLU A 1 111 ? -34.690 -7.380 43.363 1.00 49.44 111 GLU A O 1
ATOM 894 N N . VAL A 1 112 ? -33.255 -6.007 44.415 1.00 49.16 112 VAL A N 1
ATOM 895 C CA . VAL A 1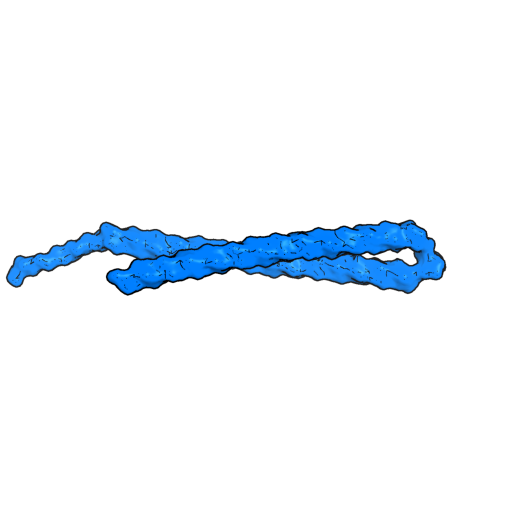 112 ? -33.068 -6.871 45.577 1.00 49.16 112 VAL A CA 1
ATOM 896 C C . VAL A 1 112 ? -34.337 -6.684 46.395 1.00 49.16 112 VAL A C 1
ATOM 898 O O . VAL A 1 112 ? -34.458 -5.748 47.185 1.00 49.16 112 VAL A O 1
ATOM 901 N N . ARG A 1 113 ? -35.332 -7.526 46.109 1.00 46.41 113 ARG A N 1
ATOM 902 C CA . ARG A 1 113 ? -36.562 -7.637 46.876 1.00 46.41 113 ARG A CA 1
ATOM 903 C C . ARG A 1 113 ? -36.138 -8.039 48.285 1.00 46.41 113 ARG A C 1
ATOM 905 O O . ARG A 1 113 ? -35.787 -9.189 48.523 1.00 46.41 113 ARG A O 1
ATOM 912 N N . LYS A 1 114 ? -36.093 -7.060 49.191 1.00 48.31 114 LYS A N 1
ATOM 913 C CA . LYS A 1 114 ? -36.078 -7.325 50.627 1.00 48.31 114 LYS A CA 1
ATOM 914 C C . LYS A 1 114 ? -37.348 -8.119 50.929 1.00 48.31 114 LYS A C 1
ATOM 916 O O . LYS A 1 114 ? -38.445 -7.597 50.742 1.00 48.31 114 LYS A O 1
ATOM 921 N N . SER A 1 115 ? -37.173 -9.361 51.347 1.00 50.16 115 SER A N 1
ATOM 922 C CA . SER A 1 115 ? -38.126 -10.133 52.134 1.00 50.16 115 SER A CA 1
ATOM 923 C C . SER A 1 115 ? -37.341 -10.900 53.176 1.00 50.16 115 SER A C 1
ATOM 925 O O . SER A 1 115 ? -36.179 -11.255 52.879 1.00 50.16 115 SER A O 1
#

pLDDT: mean 78.59, std 9.83, range [46.41, 89.88]

Foldseek 3Di:
DVVVVVVVVVVVVLVVVVVVLVVVVVVLVVVLVVLVVVLVVLVVVLVVDDCVVCVPSNVVSVVSSVVSVVVNVVVVVVSVVVVVVSVVVVVVVVVVVVVVVVCVVPPDPPDPPDD

Secondary structure (DSSP, 8-state):
-HHHHHHHHHHHHHHHHHHHHHHHHHHHHHHHHHHHHHHHHHHHHHHHS-TTT-HHHHHHHHHHHHHHHHHHHHHHHHHHHHHHHHHHHHHHHHHHHHHHHHHHHH---------

Sequence (115 aa):
MRNKIIFGIIIIATLLLYVRIEMLVAQYTSLSTTIRDNIDIGRELINKVPKDENPELVMRLEDLARGGEISISVAGGYLGEFYYFFITLCACVLILIVMTVLFFRFRKPTEVRKS

Organism: NCBI:txid2321403

Radius of gyration: 26.9 Å; chains: 1; bounding box: 58×18×88 Å